Protein AF-A0A7W1TYV9-F1 (afdb_monomer)

Nearest PDB structures (foldseek):
  8wqk-assembly4_F  TM=6.358E-01  e=4.653E+00  Porcine epidemic diarrhea virus
  8wqk-assembly3_C  TM=5.038E-01  e=4.350E+00  Porcine epidemic diarrhea virus
  8wqk-assembly3_E  TM=5.132E-01  e=6.093E+00  Porcine epidemic diarrhea virus
  7o05-assembly2_B  TM=4.954E-01  e=9.766E+00  Severe acute respiratory syndrome coronavirus 2

pLDDT: mean 92.69, std 5.2, range [61.88, 96.88]

Solvent-accessible surface area (backbone atoms only — not comparable to full-atom values): 3698 Å² total; per-residue (Å²): 92,80,48,78,42,86,45,87,100,50,67,47,77,48,78,48,89,83,82,89,60,62,69,68,67,33,46,51,51,49,61,66,48,51,70,52,48,57,60,53,51,51,53,49,51,54,51,51,52,55,50,50,52,54,51,55,74,69,53,130

Secondary structure (DSSP, 8-state):
-EEEEEETTEEEEEE-------HHHHHHHHHHHHHHHHHHHHHHHHHHHHHHHHHHHH--

Sequence (60 aa):
EWRVEPDGDGSRLTQRATFSPRGLAGRAYWYALTPFHFLIFDRMAHCIAAAAETQRARRP

Radius of gyration: 16.06 Å; Cα contacts (8 Å, |Δi|>4): 27; chains: 1; bounding box: 33×18×49 Å

Foldseek 3Di:
DWDWDDDPVDIDIDDDDDDDADPPVRVVVCVVCVVVCVVVVVVVVVVVVVVVVVVVVVPD

Mean predicted aligned error: 3.9 Å

Structure (mmCIF, N/CA/C/O backbone):
data_AF-A0A7W1TYV9-F1
#
_entry.id   AF-A0A7W1TYV9-F1
#
loop_
_atom_site.group_PDB
_atom_site.id
_atom_site.type_symbol
_atom_site.label_atom_id
_atom_site.label_alt_id
_atom_site.label_comp_id
_atom_site.label_asym_id
_atom_site.label_entity_id
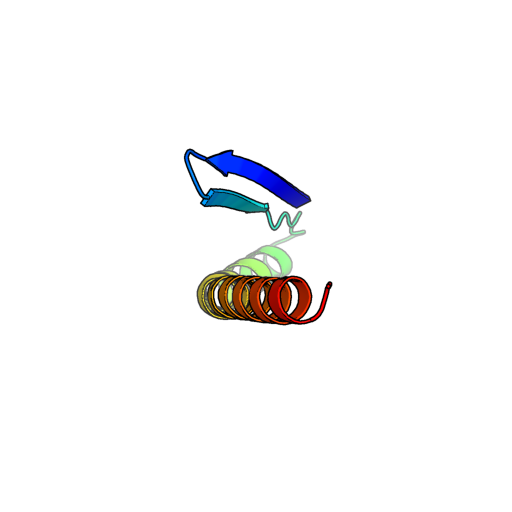_atom_site.label_seq_id
_atom_site.pdbx_PDB_ins_code
_atom_site.Cartn_x
_atom_site.Cartn_y
_atom_site.Cartn_z
_atom_site.occupancy
_atom_site.B_iso_or_equiv
_atom_site.auth_seq_id
_atom_site.auth_comp_id
_atom_site.auth_asym_id
_atom_site.auth_atom_id
_atom_site.pdbx_PDB_model_num
ATOM 1 N N . GLU A 1 1 ? 5.863 6.819 2.395 1.00 91.38 1 GLU A N 1
ATOM 2 C CA . GLU A 1 1 ? 5.132 7.596 3.422 1.00 91.38 1 GLU A CA 1
ATOM 3 C C . GLU A 1 1 ? 3.940 6.787 3.906 1.00 91.38 1 GLU A C 1
ATOM 5 O O . GLU A 1 1 ? 3.362 6.048 3.115 1.00 91.38 1 GLU A O 1
ATOM 10 N N . TRP A 1 2 ? 3.608 6.927 5.186 1.00 93.31 2 TRP A N 1
ATOM 11 C CA . TRP A 1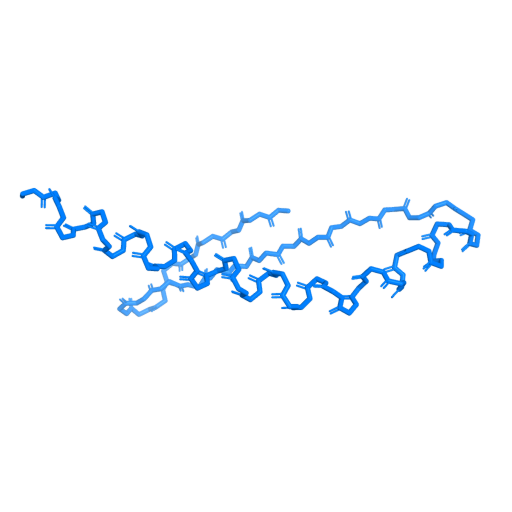 2 ? 2.420 6.355 5.810 1.00 93.31 2 TRP A CA 1
ATOM 12 C C . TRP A 1 2 ? 1.646 7.476 6.491 1.00 93.31 2 TRP A C 1
ATOM 14 O O . TRP A 1 2 ? 2.248 8.296 7.183 1.00 93.31 2 TRP A O 1
ATOM 24 N N . ARG A 1 3 ? 0.331 7.510 6.295 1.00 95.50 3 ARG A N 1
ATOM 25 C CA . ARG A 1 3 ? -0.565 8.485 6.918 1.00 95.50 3 ARG A CA 1
ATOM 26 C C . ARG A 1 3 ? -1.806 7.773 7.426 1.00 95.50 3 ARG A C 1
ATOM 28 O O . ARG A 1 3 ? -2.373 6.958 6.702 1.00 95.50 3 ARG A O 1
ATOM 35 N N . VAL A 1 4 ? -2.209 8.094 8.649 1.00 94.88 4 VAL A N 1
ATOM 36 C CA . VAL A 1 4 ? -3.432 7.580 9.269 1.00 94.88 4 VAL A CA 1
ATOM 37 C C . VAL A 1 4 ? -4.300 8.761 9.658 1.00 94.88 4 VAL A C 1
ATOM 39 O O . VAL A 1 4 ? -3.815 9.700 10.286 1.00 94.88 4 VAL A O 1
ATOM 42 N N . GLU A 1 5 ? -5.566 8.710 9.271 1.00 96.69 5 GLU A N 1
ATOM 43 C CA . GLU A 1 5 ? -6.562 9.731 9.583 1.00 96.69 5 GLU A CA 1
ATOM 44 C C . GLU A 1 5 ? -7.789 9.071 10.220 1.00 96.69 5 GLU A C 1
ATOM 46 O O . GLU A 1 5 ? -8.149 7.962 9.810 1.00 96.69 5 GLU A O 1
ATOM 51 N N . PRO A 1 6 ? -8.448 9.724 11.195 1.00 96.25 6 PRO A N 1
ATOM 52 C CA . PRO A 1 6 ? -9.756 9.285 11.670 1.00 96.25 6 PRO A CA 1
ATOM 53 C C . PRO A 1 6 ? -10.766 9.226 10.517 1.00 96.25 6 PRO A C 1
ATOM 55 O O . PRO A 1 6 ? -10.777 10.110 9.656 1.00 96.25 6 PRO A O 1
ATOM 58 N N . ASP A 1 7 ? -11.616 8.200 10.508 1.00 95.62 7 ASP A N 1
ATOM 59 C CA . ASP A 1 7 ? -12.656 8.019 9.493 1.00 95.62 7 ASP A CA 1
ATOM 60 C C . ASP A 1 7 ? -13.901 7.368 10.110 1.00 95.62 7 ASP A C 1
ATOM 62 O O . ASP A 1 7 ? -14.011 6.143 10.174 1.00 95.62 7 ASP A O 1
ATOM 66 N N . GLY A 1 8 ? -14.812 8.191 10.642 1.00 94.88 8 GLY A N 1
ATOM 67 C CA . GLY A 1 8 ? -15.957 7.718 11.427 1.00 94.88 8 GLY A CA 1
ATOM 68 C C . GLY A 1 8 ? -15.509 6.917 12.654 1.00 94.88 8 GLY A C 1
ATOM 69 O O . GLY A 1 8 ? -14.645 7.366 13.406 1.00 94.88 8 GLY A O 1
ATOM 70 N N . ASP A 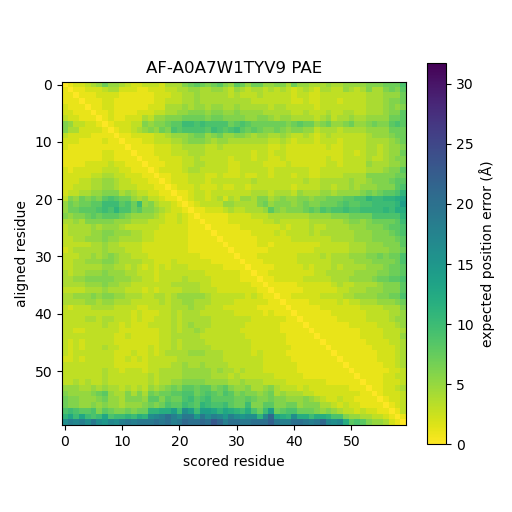1 9 ? -16.057 5.712 12.814 1.00 92.12 9 ASP A N 1
ATOM 71 C CA . ASP A 1 9 ? -15.663 4.764 13.869 1.00 92.12 9 ASP A CA 1
ATOM 72 C C . ASP A 1 9 ? -14.356 4.006 13.551 1.00 92.12 9 ASP A C 1
ATOM 74 O O . ASP A 1 9 ? -13.932 3.129 14.306 1.00 92.12 9 ASP A O 1
ATOM 78 N N . GLY A 1 10 ? -13.718 4.318 12.419 1.00 90.69 10 GLY A N 1
ATOM 79 C CA . GLY A 1 10 ? -12.529 3.647 11.914 1.00 90.69 10 GLY A CA 1
ATOM 80 C C . GLY A 1 10 ? -11.358 4.588 11.638 1.00 90.69 10 GLY A C 1
ATOM 81 O O . GLY A 1 10 ? -11.221 5.686 12.183 1.00 90.69 10 GLY A O 1
ATOM 82 N N . SER A 1 11 ? -10.443 4.120 10.794 1.00 93.06 11 SER A N 1
ATOM 83 C CA . SER A 1 11 ? -9.281 4.889 10.357 1.00 93.06 11 SER A CA 1
ATOM 84 C C . SER A 1 11 ? -8.996 4.629 8.891 1.00 93.06 11 SER A C 1
ATOM 86 O O . SER A 1 11 ? -9.054 3.492 8.424 1.00 93.06 11 SER A O 1
ATOM 88 N N . ARG A 1 12 ? -8.608 5.681 8.177 1.00 93.94 12 ARG A N 1
ATOM 89 C CA . ARG A 1 12 ? -8.141 5.597 6.799 1.00 93.94 12 ARG A CA 1
ATOM 90 C C . ARG A 1 12 ? -6.621 5.581 6.780 1.00 93.94 12 ARG A C 1
ATOM 92 O O . ARG A 1 12 ? -5.969 6.538 7.197 1.00 93.94 12 ARG A O 1
ATOM 99 N N . LEU A 1 13 ? -6.058 4.487 6.276 1.00 93.00 13 LEU A N 1
ATOM 100 C CA . LEU A 1 13 ? -4.620 4.297 6.116 1.00 93.00 13 LEU A CA 1
ATOM 101 C C . LEU A 1 13 ? -4.209 4.571 4.665 1.00 93.00 13 LEU A C 1
ATOM 103 O O . LEU A 1 13 ? -4.628 3.869 3.751 1.00 93.00 13 LEU A O 1
ATOM 107 N N . THR A 1 14 ? -3.341 5.560 4.456 1.00 93.44 14 THR A N 1
ATOM 108 C CA . THR A 1 14 ? -2.720 5.843 3.156 1.00 93.44 14 THR A CA 1
ATOM 109 C C . THR A 1 14 ? -1.255 5.423 3.178 1.00 93.44 14 THR A C 1
ATOM 111 O O . THR A 1 14 ? -0.460 5.946 3.962 1.00 93.44 14 THR A O 1
ATOM 114 N N . GLN A 1 15 ? -0.882 4.505 2.284 1.00 93.31 15 GLN A N 1
ATOM 115 C CA . GLN A 1 15 ? 0.500 4.073 2.072 1.00 93.31 15 GLN A CA 1
ATOM 116 C C . GLN A 1 15 ? 0.986 4.564 0.710 1.00 93.31 15 GLN A C 1
ATOM 118 O O . GLN A 1 15 ? 0.441 4.206 -0.332 1.00 93.31 15 GLN A O 1
ATOM 123 N N . ARG A 1 16 ? 2.033 5.389 0.706 1.00 92.12 16 ARG A N 1
ATOM 124 C CA . ARG A 1 16 ? 2.629 5.935 -0.516 1.00 92.12 16 ARG A CA 1
ATOM 125 C C . ARG A 1 16 ? 4.034 5.387 -0.711 1.00 92.12 16 ARG A C 1
ATOM 127 O O . ARG A 1 16 ? 4.938 5.713 0.063 1.00 92.12 16 ARG A O 1
ATOM 134 N N . ALA A 1 17 ? 4.225 4.619 -1.777 1.00 92.44 17 ALA A N 1
ATOM 135 C CA . ALA A 1 17 ? 5.537 4.205 -2.257 1.00 92.44 17 ALA A CA 1
ATOM 136 C C . ALA A 1 17 ? 5.995 5.154 -3.372 1.00 92.44 17 ALA A C 1
ATOM 138 O O . ALA A 1 17 ? 5.320 5.297 -4.390 1.00 92.44 17 ALA A O 1
ATOM 139 N N . THR A 1 18 ? 7.127 5.825 -3.173 1.00 91.31 18 THR A N 1
ATOM 140 C CA . THR A 1 18 ? 7.743 6.692 -4.182 1.00 91.31 18 THR A CA 1
ATOM 141 C C . THR A 1 18 ? 9.097 6.129 -4.584 1.00 91.31 18 THR A C 1
ATOM 143 O O . THR A 1 18 ? 9.892 5.713 -3.745 1.00 91.31 18 THR A O 1
ATOM 146 N N . PHE A 1 19 ? 9.362 6.126 -5.887 1.00 92.75 19 PHE A N 1
ATOM 147 C CA . PHE A 1 19 ? 10.631 5.703 -6.458 1.00 92.75 19 PHE A CA 1
ATOM 148 C C . PHE A 1 19 ? 11.008 6.657 -7.590 1.00 92.75 19 PHE A C 1
ATOM 150 O O . PHE A 1 19 ? 10.156 7.025 -8.397 1.00 92.75 19 PHE A O 1
ATOM 157 N N . SER A 1 20 ? 12.274 7.074 -7.639 1.00 93.44 20 SER A N 1
ATOM 158 C CA . SER A 1 20 ? 12.803 7.961 -8.682 1.00 93.44 20 SER A CA 1
ATOM 159 C C . SER A 1 20 ? 13.714 7.153 -9.616 1.00 93.44 20 SER A C 1
ATOM 161 O O . SER A 1 20 ? 14.916 7.036 -9.353 1.00 93.44 20 SER A O 1
ATOM 163 N N . PRO A 1 21 ? 13.160 6.504 -10.663 1.00 92.69 21 PRO A N 1
ATOM 164 C CA . PRO A 1 21 ? 13.925 5.605 -11.516 1.00 92.69 21 PRO A CA 1
ATOM 165 C C . PRO A 1 21 ? 14.941 6.364 -12.373 1.00 92.69 21 PRO A C 1
ATOM 167 O O . PRO A 1 21 ? 14.616 7.356 -13.026 1.00 92.69 21 PRO A O 1
ATOM 170 N N . ARG A 1 22 ? 16.163 5.831 -12.463 1.00 94.25 22 ARG A N 1
ATOM 171 C CA . ARG A 1 22 ? 17.181 6.296 -13.417 1.00 94.25 22 ARG A CA 1
ATOM 172 C C . ARG A 1 22 ? 17.222 5.372 -14.633 1.00 94.25 22 ARG A C 1
ATOM 174 O O . ARG A 1 22 ? 17.349 4.156 -14.496 1.00 94.25 22 ARG A O 1
ATOM 181 N N . GLY A 1 23 ? 17.141 5.957 -15.828 1.00 95.75 23 GLY A N 1
ATOM 182 C CA . GLY A 1 23 ? 17.225 5.222 -17.093 1.00 95.75 23 GLY A CA 1
ATOM 183 C C . GLY A 1 23 ? 16.092 4.211 -17.322 1.00 95.75 23 GLY A C 1
ATOM 184 O O . GLY A 1 23 ? 15.083 4.193 -16.615 1.00 95.75 23 GLY A O 1
ATOM 185 N N . LEU A 1 24 ? 16.249 3.374 -18.353 1.00 96.38 24 LEU A N 1
ATOM 186 C CA . LEU A 1 24 ? 15.257 2.356 -18.723 1.00 96.38 24 LEU A CA 1
ATOM 187 C C . LEU A 1 24 ? 15.194 1.209 -17.710 1.00 96.38 24 LEU A C 1
ATOM 189 O O . LEU A 1 24 ? 14.099 0.786 -17.354 1.00 96.38 24 LEU A O 1
ATOM 193 N N . ALA A 1 25 ? 16.343 0.765 -17.194 1.00 96.44 25 ALA A N 1
ATOM 194 C CA . ALA A 1 25 ? 16.41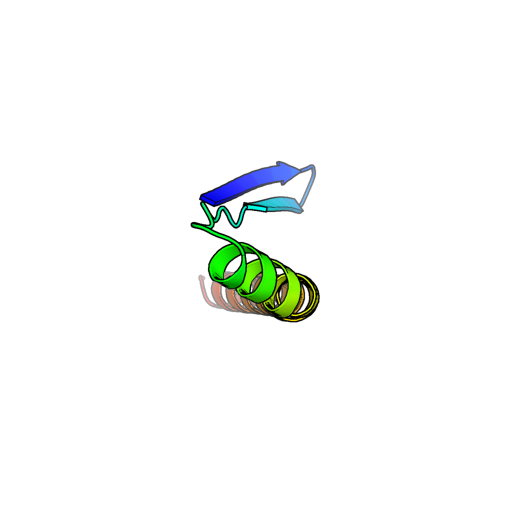1 -0.314 -16.209 1.00 96.44 25 ALA A CA 1
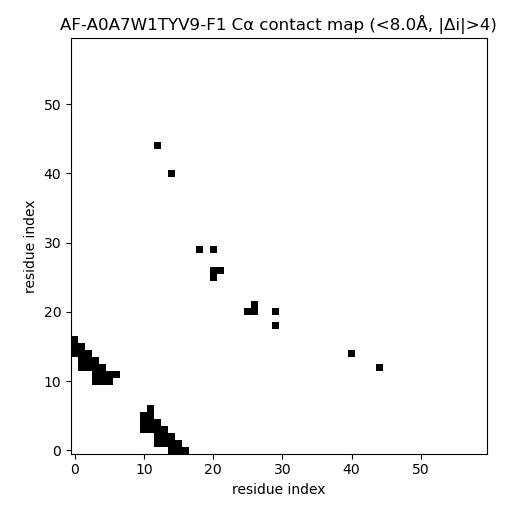ATOM 195 C C . ALA A 1 25 ? 15.657 0.032 -14.914 1.00 96.44 25 ALA A C 1
ATOM 197 O O . ALA A 1 25 ? 14.887 -0.786 -14.417 1.00 96.44 25 ALA A O 1
ATOM 198 N N . GLY A 1 26 ? 15.795 1.266 -14.411 1.00 96.31 26 GLY A N 1
ATOM 199 C CA . GLY A 1 26 ? 15.052 1.715 -13.233 1.00 96.31 26 GLY A CA 1
ATOM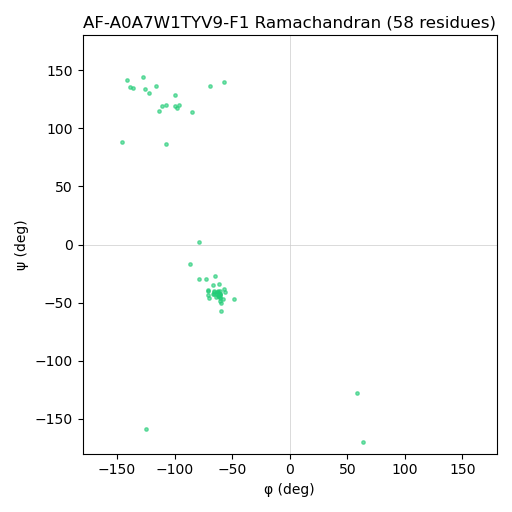 200 C C . GLY A 1 26 ? 13.539 1.719 -13.462 1.00 96.31 26 GLY A C 1
ATOM 201 O O . GLY A 1 26 ? 12.783 1.291 -12.594 1.00 96.31 26 GLY A O 1
ATOM 202 N N . ARG A 1 27 ? 13.082 2.152 -14.644 1.00 96.12 27 ARG A N 1
ATOM 203 C CA . ARG A 1 27 ? 11.653 2.115 -14.996 1.00 96.12 27 ARG A CA 1
ATOM 204 C C . ARG A 1 27 ? 11.136 0.683 -15.132 1.00 96.12 27 ARG A C 1
ATOM 206 O O . ARG A 1 27 ? 10.062 0.391 -14.622 1.00 96.12 27 ARG A O 1
ATOM 213 N N . ALA A 1 28 ? 11.904 -0.203 -15.767 1.00 96.88 28 ALA A N 1
ATOM 214 C CA . ALA A 1 28 ? 11.553 -1.615 -15.901 1.00 96.88 28 ALA A CA 1
ATOM 215 C C . ALA A 1 28 ? 11.426 -2.293 -14.529 1.00 96.88 28 ALA A C 1
ATOM 217 O O . ALA A 1 28 ? 10.423 -2.949 -14.267 1.00 96.88 28 ALA A O 1
ATOM 218 N N . TYR A 1 29 ? 12.386 -2.059 -13.629 1.00 95.44 29 TYR A N 1
ATOM 219 C CA . TYR A 1 29 ? 12.322 -2.529 -12.245 1.00 95.44 29 TYR A CA 1
ATOM 220 C C . TYR A 1 29 ? 11.071 -2.013 -11.524 1.00 95.44 29 TYR A C 1
ATOM 222 O O . TYR A 1 29 ? 10.348 -2.789 -10.902 1.00 95.44 29 TYR A O 1
ATOM 230 N N . TRP A 1 30 ? 10.779 -0.715 -11.651 1.00 95.00 30 TRP A N 1
ATOM 231 C CA . TRP A 1 30 ? 9.612 -0.114 -11.012 1.00 95.00 30 TRP A CA 1
ATOM 232 C C . TRP A 1 30 ? 8.301 -0.746 -11.485 1.00 95.00 30 TRP A C 1
ATOM 234 O O . TRP A 1 30 ? 7.474 -1.152 -10.666 1.00 95.00 30 TRP A O 1
ATOM 244 N N . TYR A 1 31 ? 8.123 -0.882 -12.800 1.00 94.25 31 TYR A N 1
ATOM 245 C CA . TYR A 1 31 ? 6.926 -1.503 -13.362 1.00 94.25 31 TYR A CA 1
ATOM 246 C C . TYR A 1 31 ? 6.823 -2.991 -13.034 1.00 94.25 31 TYR A C 1
ATOM 248 O O . TYR A 1 31 ? 5.718 -3.462 -12.782 1.00 94.25 31 TYR A O 1
ATOM 256 N N . ALA A 1 32 ? 7.947 -3.709 -12.963 1.00 95.50 32 ALA A N 1
ATOM 257 C CA . ALA A 1 32 ? 7.956 -5.104 -12.544 1.00 95.50 32 ALA A CA 1
ATOM 258 C C . ALA A 1 32 ? 7.480 -5.264 -11.092 1.00 95.50 32 ALA A C 1
ATOM 260 O O . ALA A 1 32 ? 6.709 -6.173 -10.815 1.00 95.50 32 ALA A O 1
ATOM 261 N N . LEU A 1 33 ? 7.879 -4.373 -10.174 1.00 94.12 33 LEU A N 1
ATOM 262 C CA . LEU A 1 33 ? 7.473 -4.440 -8.763 1.00 94.12 33 LEU A CA 1
ATOM 263 C C . LEU A 1 33 ? 6.059 -3.914 -8.486 1.00 94.12 33 LEU A C 1
ATOM 265 O O . LEU A 1 33 ? 5.406 -4.376 -7.553 1.00 94.12 33 LEU A O 1
ATOM 269 N N . THR A 1 34 ? 5.579 -2.949 -9.272 1.00 92.31 34 THR A N 1
ATOM 270 C CA . THR A 1 34 ? 4.278 -2.289 -9.063 1.00 92.31 34 THR A CA 1
ATOM 271 C C . THR A 1 34 ? 3.101 -3.254 -8.833 1.00 92.31 34 THR A C 1
ATOM 273 O O . THR A 1 34 ? 2.381 -3.036 -7.859 1.00 92.31 34 THR A O 1
ATOM 276 N N . PRO A 1 35 ? 2.889 -4.331 -9.620 1.00 91.56 35 PRO A N 1
ATOM 277 C CA . PRO A 1 35 ? 1.796 -5.271 -9.354 1.00 91.56 35 PRO A CA 1
ATOM 278 C C . PRO A 1 35 ? 1.918 -5.977 -7.992 1.00 91.56 35 PRO A C 1
ATOM 280 O O . PRO A 1 35 ? 0.911 -6.225 -7.333 1.00 91.56 35 PRO A O 1
ATOM 283 N N . PHE A 1 36 ? 3.138 -6.257 -7.527 1.00 94.69 36 PHE A N 1
ATOM 284 C CA . PHE A 1 36 ? 3.371 -6.924 -6.242 1.00 94.69 36 PHE A CA 1
ATOM 285 C C . PHE A 1 36 ? 3.084 -6.015 -5.047 1.00 94.69 36 PHE A C 1
ATOM 287 O O . PHE A 1 36 ? 2.655 -6.505 -4.003 1.00 94.69 36 PHE A O 1
ATOM 294 N N . HIS A 1 37 ? 3.262 -4.699 -5.196 1.00 92.75 37 HIS A N 1
ATOM 295 C CA . HIS A 1 37 ? 2.909 -3.744 -4.147 1.00 92.75 37 HIS A CA 1
ATOM 296 C C . HIS A 1 37 ? 1.437 -3.857 -3.743 1.00 92.75 37 HIS A C 1
ATOM 298 O O . HIS A 1 37 ? 1.151 -3.802 -2.552 1.00 92.75 37 HIS A O 1
ATOM 304 N N . PHE A 1 38 ? 0.517 -4.093 -4.686 1.00 87.94 38 PHE A N 1
ATOM 305 C CA . PHE A 1 38 ? -0.902 -4.267 -4.354 1.00 87.94 38 PHE A CA 1
ATOM 306 C C . PHE A 1 38 ? -1.138 -5.462 -3.423 1.00 87.94 38 PHE A C 1
ATOM 308 O O . PHE A 1 38 ? -1.866 -5.338 -2.445 1.00 87.94 38 PHE A O 1
ATOM 315 N N . LEU A 1 39 ? -0.470 -6.591 -3.675 1.00 93.06 39 LEU A N 1
ATOM 316 C CA . LEU A 1 39 ? -0.610 -7.800 -2.858 1.00 93.06 39 LEU A CA 1
ATOM 317 C C . LEU A 1 39 ? 0.035 -7.641 -1.474 1.00 93.06 39 LEU A C 1
ATOM 319 O O . LEU A 1 39 ? -0.534 -8.042 -0.460 1.00 93.06 39 LEU A O 1
ATOM 323 N N . ILE A 1 40 ? 1.236 -7.061 -1.430 1.00 93.62 40 ILE A N 1
ATOM 324 C CA . ILE A 1 40 ? 2.008 -6.909 -0.192 1.00 93.62 40 ILE A CA 1
ATOM 325 C C . ILE A 1 40 ? 1.353 -5.872 0.724 1.00 93.62 40 ILE A C 1
ATOM 327 O O . ILE A 1 40 ? 1.218 -6.115 1.923 1.00 93.62 40 ILE A O 1
ATOM 331 N N . PHE A 1 41 ? 0.957 -4.721 0.178 1.00 93.06 41 PHE A N 1
ATOM 332 C CA . PHE A 1 41 ? 0.430 -3.609 0.969 1.00 93.06 41 PHE A CA 1
ATOM 333 C C . PHE A 1 41 ? -0.957 -3.896 1.526 1.00 93.06 41 PHE A C 1
ATOM 335 O O . PHE A 1 41 ? -1.191 -3.595 2.697 1.00 93.06 41 PHE A O 1
ATOM 342 N N . ASP A 1 42 ? -1.826 -4.544 0.745 1.00 91.56 42 ASP A N 1
ATOM 343 C CA . ASP A 1 42 ? -3.118 -5.012 1.244 1.00 91.56 42 ASP A CA 1
ATOM 344 C C . ASP A 1 42 ? -2.900 -5.985 2.407 1.00 91.56 42 ASP A C 1
ATOM 346 O O . ASP A 1 42 ? -3.256 -5.690 3.547 1.00 91.56 42 ASP A O 1
ATOM 350 N N . ARG A 1 43 ? -2.154 -7.076 2.192 1.00 94.81 43 ARG A N 1
ATOM 351 C CA . ARG A 1 43 ? -1.904 -8.057 3.257 1.00 94.81 43 ARG A CA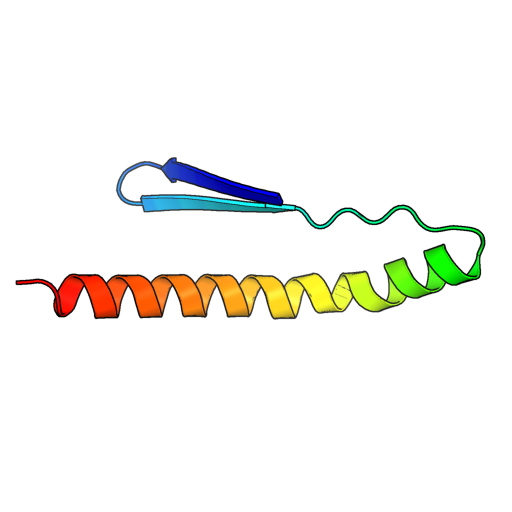 1
ATOM 352 C C . ARG A 1 43 ? -1.281 -7.438 4.512 1.00 94.81 43 ARG A C 1
ATOM 354 O O . ARG A 1 43 ? -1.654 -7.801 5.627 1.00 94.81 43 ARG A O 1
ATOM 361 N N . MET A 1 44 ? -0.338 -6.517 4.349 1.00 9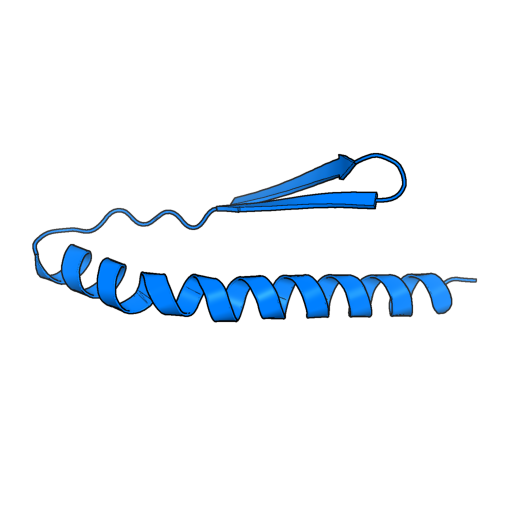4.81 44 MET A N 1
ATOM 362 C CA . MET A 1 44 ? 0.294 -5.813 5.463 1.00 94.81 44 MET A CA 1
ATOM 363 C C . MET A 1 44 ? -0.713 -4.964 6.250 1.00 94.81 44 MET A C 1
ATOM 365 O O . MET A 1 44 ? -0.688 -5.005 7.478 1.00 94.81 44 MET A O 1
ATOM 369 N N . ALA A 1 45 ? -1.613 -4.239 5.576 1.00 93.25 45 ALA A N 1
ATOM 370 C CA . ALA A 1 45 ? -2.651 -3.448 6.235 1.00 93.25 45 ALA A CA 1
ATOM 371 C C . ALA A 1 45 ? -3.594 -4.328 7.074 1.00 93.25 45 ALA A C 1
ATOM 373 O O . ALA A 1 45 ? -3.856 -4.004 8.233 1.00 93.25 45 ALA A O 1
ATOM 374 N N . HIS A 1 46 ? -4.018 -5.481 6.541 1.00 93.75 46 HIS A N 1
ATOM 375 C CA . HIS A 1 46 ? -4.852 -6.448 7.273 1.00 93.75 46 HIS A CA 1
ATOM 376 C C . HIS A 1 46 ? -4.134 -7.004 8.509 1.00 93.75 46 HIS A C 1
ATOM 378 O O . HIS A 1 46 ? -4.712 -7.064 9.592 1.00 93.75 46 HIS A O 1
ATOM 384 N N . CYS A 1 47 ? -2.853 -7.367 8.380 1.00 95.56 47 CYS A N 1
ATOM 385 C CA . CYS A 1 47 ? -2.058 -7.844 9.514 1.00 95.56 47 CYS A CA 1
ATOM 386 C C . CYS A 1 47 ? -1.894 -6.773 10.604 1.00 95.56 47 CYS A C 1
ATOM 388 O O . CYS A 1 47 ? -1.960 -7.097 11.789 1.00 95.56 47 CYS A O 1
ATOM 390 N N . ILE A 1 48 ? -1.689 -5.508 10.222 1.00 93.00 48 ILE A N 1
ATOM 391 C CA . ILE A 1 48 ? -1.588 -4.389 11.169 1.00 93.00 48 ILE A CA 1
ATOM 392 C C . ILE A 1 48 ? -2.911 -4.197 11.915 1.00 93.00 48 ILE A C 1
ATOM 394 O O . ILE A 1 48 ? -2.893 -4.064 13.138 1.00 93.00 48 ILE A O 1
ATOM 398 N N . ALA A 1 49 ? -4.045 -4.227 11.208 1.00 92.88 49 ALA A N 1
ATOM 399 C CA . ALA A 1 49 ? -5.366 -4.116 11.824 1.00 92.88 49 ALA A CA 1
ATOM 400 C C . ALA A 1 49 ? -5.611 -5.246 12.839 1.00 92.88 49 ALA A C 1
ATOM 402 O O . ALA A 1 49 ? -5.896 -4.976 14.005 1.00 92.88 49 ALA A O 1
ATOM 403 N N . ALA A 1 50 ? -5.369 -6.499 12.443 1.00 95.06 50 ALA A N 1
ATOM 404 C CA . ALA A 1 50 ? -5.525 -7.658 13.324 1.00 95.06 50 ALA A CA 1
ATOM 405 C C . ALA A 1 50 ? -4.602 -7.596 14.560 1.00 95.06 50 ALA A C 1
ATOM 407 O O . ALA A 1 50 ? -5.001 -7.937 15.680 1.00 95.06 50 ALA A O 1
ATOM 408 N N . ALA A 1 51 ? -3.359 -7.136 14.381 1.00 94.88 51 ALA A N 1
ATOM 409 C CA . ALA A 1 51 ? -2.421 -6.947 15.484 1.00 94.88 51 ALA A CA 1
ATOM 410 C C . ALA A 1 51 ? -2.889 -5.846 16.452 1.00 94.88 51 ALA A C 1
ATOM 412 O O . ALA A 1 51 ? -2.807 -6.028 17.669 1.00 94.88 51 ALA A O 1
ATOM 413 N N . ALA A 1 52 ? -3.418 -4.735 15.932 1.00 91.06 52 ALA A N 1
ATOM 414 C CA . ALA A 1 52 ? -3.942 -3.631 16.731 1.00 91.06 52 ALA A CA 1
ATOM 415 C C . ALA A 1 52 ? -5.180 -4.038 17.547 1.00 91.06 52 ALA A C 1
ATOM 417 O O . ALA A 1 52 ? -5.262 -3.720 18.734 1.00 91.06 52 ALA A O 1
ATOM 418 N N . GLU A 1 53 ? -6.108 -4.794 16.956 1.00 91.69 53 GLU A N 1
ATOM 419 C CA . GLU A 1 53 ? -7.273 -5.352 17.658 1.00 91.69 53 GLU A CA 1
ATOM 420 C C . GLU A 1 53 ? -6.850 -6.291 18.790 1.00 91.69 53 GLU A C 1
ATOM 422 O O . GLU A 1 53 ? -7.318 -6.166 19.924 1.00 91.69 53 GLU A O 1
ATOM 427 N N . THR A 1 54 ? -5.889 -7.177 18.509 1.00 95.06 54 THR A N 1
ATOM 428 C CA . THR A 1 54 ? -5.318 -8.084 19.512 1.00 95.06 54 THR A CA 1
ATOM 429 C C . THR A 1 54 ? -4.662 -7.306 20.654 1.00 95.06 54 THR A C 1
ATOM 431 O O . THR A 1 54 ? -4.839 -7.648 21.824 1.00 95.06 54 THR A O 1
ATOM 434 N N . GLN A 1 55 ? -3.909 -6.247 20.346 1.00 93.31 55 GLN A N 1
ATOM 435 C CA . GLN A 1 55 ? -3.278 -5.399 21.356 1.00 93.31 55 GLN A CA 1
ATOM 436 C C . GLN A 1 55 ? -4.312 -4.638 22.194 1.00 93.31 55 GLN A C 1
ATOM 438 O O . GLN A 1 55 ? -4.148 -4.551 23.410 1.00 93.31 55 GLN A O 1
ATOM 443 N N . ARG A 1 56 ? -5.384 -4.124 21.576 1.00 89.44 56 ARG A N 1
ATOM 444 C CA . ARG A 1 56 ? -6.489 -3.461 22.281 1.00 89.44 56 ARG A CA 1
ATOM 445 C C . ARG A 1 56 ? -7.180 -4.416 23.250 1.00 89.44 56 ARG A C 1
ATOM 447 O O . ARG A 1 56 ? -7.406 -4.032 24.387 1.00 89.44 56 ARG A O 1
ATOM 454 N N . ALA A 1 57 ? -7.449 -5.651 22.832 1.00 88.31 57 ALA A N 1
ATOM 455 C CA . ALA A 1 57 ? -8.065 -6.668 23.686 1.00 88.31 57 ALA A CA 1
ATOM 456 C C . ALA A 1 57 ? -7.178 -7.087 24.875 1.00 88.31 57 ALA A C 1
ATOM 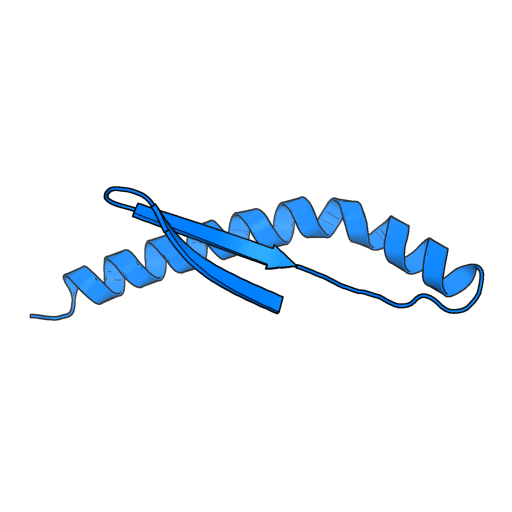458 O O . ALA A 1 57 ? -7.685 -7.525 25.902 1.00 88.31 57 ALA A O 1
ATOM 459 N N . ARG A 1 58 ? -5.849 -6.969 24.741 1.00 89.88 58 ARG A N 1
ATOM 460 C CA . ARG A 1 58 ? -4.876 -7.301 25.797 1.00 89.88 58 ARG A CA 1
ATOM 461 C C . ARG A 1 58 ? -4.600 -6.161 26.771 1.00 89.88 58 ARG A C 1
ATOM 463 O O . ARG A 1 58 ? -3.999 -6.406 27.815 1.00 89.88 58 ARG A O 1
ATOM 470 N N . ARG A 1 59 ? -4.950 -4.924 26.418 1.00 72.94 59 ARG A N 1
ATOM 471 C CA . ARG A 1 59 ? -4.751 -3.763 27.283 1.00 72.94 59 ARG A CA 1
ATOM 472 C C . ARG A 1 59 ? -5.964 -3.674 28.226 1.00 72.94 59 ARG A C 1
ATOM 474 O O . ARG A 1 59 ? -7.061 -3.498 27.703 1.00 72.94 59 ARG A O 1
ATOM 481 N N . PRO A 1 60 ? -5.785 -3.864 29.549 1.00 61.88 60 PRO A N 1
ATOM 482 C CA . PRO A 1 60 ? -6.884 -3.814 30.514 1.00 61.88 60 PRO A CA 1
ATOM 483 C C . PRO A 1 60 ? -7.532 -2.428 30.577 1.00 61.88 60 PRO A C 1
ATOM 485 O O . PRO A 1 60 ? -6.833 -1.431 30.265 1.00 61.88 60 PRO A O 1
#